Protein AF-B9TBL9-F1 (afdb_monomer)

Radius of gyration: 18.29 Å; Cα contacts (8 Å, |Δi|>4): 45; chains: 1; bounding box: 51×37×42 Å

Mean predicted aligned error: 6.08 Å

Solvent-accessible surface area (backbone atoms only — not comparable to full-atom values): 5797 Å² total; per-residue (Å²): 135,55,72,50,58,54,37,48,69,75,38,70,92,49,96,59,42,72,66,54,55,52,53,54,50,53,51,53,51,56,73,67,62,84,55,57,66,68,44,56,38,50,70,69,70,52,74,71,88,48,66,71,57,47,72,72,58,78,78,76,50,63,71,61,37,51,53,51,51,50,51,51,49,53,51,52,49,44,67,71,73,46,82,84,83,76,84,79,72,80,81,127

Foldseek 3Di:
DDPQVVCCVVPVPDNDDPVVVLVVLLVVLVVVVPADNVLSCLLVVHQDPDPVCSVPPPDSCVVSNVVSVVVVVVVVVCVVVDDDDDDPDPDD

InterPro domains:
  IPR011010 DNA breaking-rejoining enzyme, catalytic core [SSF56349] (3-67)
  IPR050808 Phage Integrase [PTHR30629] (5-81)

Organism: Ricinus communis (NCBI:txid3988)

Sequence (92 aa):
MTLTKAFKMIWREYRVVPHGCRHFFSTIANDHGQFRHDVIEAALAHKDRDAIRATYNRATYIEERHKLAQWWADELEAMRDGAKVIHIGKSA

Structure (mmCIF, N/CA/C/O backbone):
data_AF-B9TBL9-F1
#
_entry.id   AF-B9TBL9-F1
#
loop_
_atom_site.group_PDB
_atom_site.id
_atom_site.type_symbol
_atom_site.label_atom_id
_atom_site.label_alt_id
_atom_site.label_comp_id
_atom_site.label_asym_id
_atom_site.label_entity_id
_atom_site.label_seq_id
_atom_site.pdbx_PDB_ins_code
_atom_site.Cartn_x
_atom_site.Cartn_y
_atom_site.Cartn_z
_atom_site.occupancy
_atom_site.B_iso_or_equiv
_atom_site.auth_seq_id
_atom_site.auth_comp_id
_atom_site.auth_asym_id
_atom_site.auth_atom_id
_atom_site.pdbx_PDB_model_num
ATOM 1 N N . MET A 1 1 ? 15.614 -12.827 15.488 1.00 63.16 1 MET A N 1
ATOM 2 C CA . MET A 1 1 ? 14.156 -13.102 15.523 1.00 63.16 1 MET A CA 1
ATOM 3 C C . MET A 1 1 ? 13.563 -12.654 14.194 1.00 63.16 1 MET A C 1
ATOM 5 O O . MET A 1 1 ? 13.843 -11.536 13.799 1.00 63.16 1 MET A O 1
ATOM 9 N N . THR A 1 2 ? 12.840 -13.508 13.462 1.00 90.50 2 THR A N 1
ATOM 10 C CA . THR A 1 2 ? 12.220 -13.119 12.176 1.00 90.50 2 THR A CA 1
ATOM 11 C C . THR A 1 2 ? 10.876 -12.422 12.412 1.00 90.50 2 THR A C 1
ATOM 13 O O . THR A 1 2 ? 10.215 -12.705 13.412 1.00 90.50 2 THR A O 1
ATOM 16 N N . LEU A 1 3 ? 10.435 -11.557 11.489 1.00 87.00 3 LEU A N 1
ATOM 17 C CA . LEU A 1 3 ? 9.120 -10.891 11.562 1.00 87.00 3 LEU A CA 1
ATOM 18 C C . LEU A 1 3 ? 7.967 -11.893 11.728 1.00 87.00 3 LEU A C 1
ATOM 20 O O . LEU A 1 3 ? 7.082 -11.699 12.552 1.00 87.00 3 LEU A O 1
ATOM 24 N N . THR A 1 4 ? 8.025 -13.026 11.025 1.00 90.19 4 THR A N 1
ATOM 25 C CA . THR A 1 4 ? 7.045 -14.113 11.169 1.00 90.19 4 THR A CA 1
ATOM 26 C C . THR A 1 4 ? 6.981 -14.663 12.596 1.00 90.19 4 THR A C 1
ATOM 28 O O . THR A 1 4 ? 5.902 -14.996 13.077 1.00 90.19 4 THR A O 1
ATOM 31 N N . LYS A 1 5 ? 8.123 -14.772 13.293 1.00 91.69 5 LYS A N 1
ATOM 32 C CA . LYS A 1 5 ? 8.148 -15.221 14.692 1.00 91.69 5 LYS A CA 1
ATOM 33 C C . LYS A 1 5 ? 7.537 -14.165 15.618 1.00 91.69 5 LYS A C 1
ATOM 35 O O . LYS A 1 5 ? 6.774 -14.538 16.499 1.00 91.69 5 LYS A O 1
ATOM 40 N N . ALA A 1 6 ? 7.818 -12.882 15.383 1.00 92.94 6 ALA A N 1
ATOM 41 C CA . ALA A 1 6 ? 7.222 -11.786 16.148 1.00 92.94 6 ALA A CA 1
ATOM 42 C C . ALA A 1 6 ? 5.688 -11.752 16.001 1.00 92.94 6 ALA A C 1
ATOM 44 O O . ALA A 1 6 ? 4.977 -11.725 17.001 1.00 92.94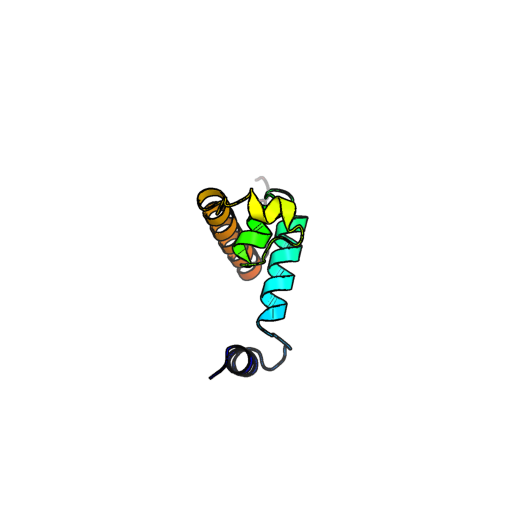 6 ALA A O 1
ATOM 45 N N . PHE A 1 7 ? 5.164 -11.867 14.777 1.00 93.12 7 PHE A N 1
ATOM 46 C CA . PHE A 1 7 ? 3.716 -11.899 14.540 1.00 93.12 7 PHE A CA 1
ATOM 47 C C . PHE A 1 7 ? 3.022 -13.079 15.216 1.00 93.12 7 PHE A C 1
ATOM 49 O O . PHE A 1 7 ? 1.975 -12.890 15.823 1.00 93.12 7 PHE A O 1
ATOM 56 N N . LYS A 1 8 ? 3.635 -14.269 15.205 1.00 91.50 8 LYS A N 1
ATOM 57 C CA . LYS A 1 8 ? 3.107 -15.434 15.935 1.00 91.50 8 LYS A CA 1
ATOM 58 C C . LYS A 1 8 ? 3.029 -15.224 17.449 1.00 91.50 8 LYS A C 1
ATOM 60 O O . LYS A 1 8 ? 2.232 -15.889 18.098 1.00 91.50 8 LYS A O 1
ATOM 65 N N . MET A 1 9 ? 3.875 -14.364 18.018 1.00 93.06 9 MET A N 1
ATOM 66 C CA . MET A 1 9 ? 3.857 -14.067 19.453 1.00 93.06 9 MET A CA 1
ATOM 67 C C . MET A 1 9 ? 2.772 -13.047 19.811 1.00 93.06 9 MET A C 1
ATOM 69 O O . MET A 1 9 ? 2.134 -13.203 20.846 1.00 93.06 9 MET A O 1
ATOM 73 N N . ILE A 1 10 ? 2.559 -12.039 18.959 1.00 93.81 10 ILE A N 1
ATOM 74 C CA . ILE A 1 10 ? 1.581 -10.963 19.187 1.00 93.81 10 ILE A CA 1
ATOM 75 C C . ILE A 1 10 ? 0.159 -11.433 18.844 1.00 93.81 10 ILE A C 1
ATOM 77 O O . ILE A 1 10 ? -0.752 -11.290 19.652 1.00 93.81 10 ILE A O 1
ATOM 81 N N . TRP A 1 11 ? -0.030 -12.049 17.676 1.00 91.94 11 TRP A N 1
ATOM 82 C CA . TRP A 1 11 ? -1.330 -12.497 17.173 1.00 91.94 11 TRP A CA 1
ATOM 83 C C . TRP A 1 11 ? -1.393 -14.020 17.110 1.00 91.94 11 TRP A C 1
ATOM 85 O O . TRP A 1 11 ? -1.314 -14.622 16.045 1.00 91.94 11 TRP A O 1
ATOM 95 N N . ARG A 1 12 ? -1.518 -14.663 18.273 1.00 90.56 12 ARG A N 1
ATOM 96 C CA . ARG A 1 12 ? -1.490 -16.134 18.383 1.00 90.56 12 ARG A CA 1
ATOM 97 C C . ARG A 1 12 ? -2.685 -16.820 17.720 1.00 90.56 12 ARG A C 1
ATOM 99 O O . ARG A 1 12 ? -2.544 -17.938 17.234 1.00 90.56 12 ARG A O 1
ATOM 106 N N . GLU A 1 13 ? -3.833 -16.152 17.709 1.00 94.19 13 GLU A N 1
ATOM 107 C CA . GLU A 1 13 ? -5.092 -16.667 17.154 1.00 94.19 13 GLU A CA 1
ATOM 108 C C . GLU A 1 13 ? -5.190 -16.489 15.633 1.00 94.19 13 GLU A C 1
ATOM 110 O O . GLU A 1 13 ? -5.974 -17.168 14.976 1.00 94.19 13 GLU A O 1
ATOM 115 N N . TYR A 1 14 ? -4.357 -15.620 15.051 1.00 88.25 14 TYR A N 1
ATOM 116 C CA . TYR A 1 14 ? -4.408 -15.273 13.634 1.00 88.25 14 TYR A CA 1
ATOM 117 C C . TYR A 1 14 ? -3.148 -15.732 12.901 1.00 88.25 14 TYR A C 1
ATOM 119 O O . TYR A 1 14 ? -2.021 -15.602 13.378 1.00 88.25 14 TYR A O 1
ATOM 127 N N . ARG A 1 15 ? -3.307 -16.217 11.666 1.00 89.50 15 ARG A N 1
ATOM 128 C CA . ARG A 1 15 ? -2.167 -16.558 10.804 1.00 89.50 15 ARG A CA 1
ATOM 129 C C . ARG A 1 15 ? -1.673 -15.326 10.042 1.00 89.50 15 ARG A C 1
ATOM 131 O O . ARG A 1 15 ? -1.888 -15.206 8.840 1.00 89.50 15 ARG A O 1
ATOM 138 N N . VAL A 1 16 ? -0.969 -14.431 10.732 1.00 91.62 16 VAL A N 1
ATOM 139 C CA . VAL A 1 16 ? -0.363 -13.238 10.115 1.00 91.62 16 VAL A CA 1
ATOM 140 C C . VAL A 1 16 ? 1.069 -13.536 9.662 1.00 91.62 16 VAL A C 1
ATOM 142 O O . VAL A 1 16 ? 1.897 -14.027 10.431 1.00 91.62 16 VAL A O 1
ATOM 145 N N . VAL A 1 17 ? 1.383 -13.234 8.399 1.00 93.12 17 VAL A N 1
ATOM 146 C CA . VAL A 1 17 ? 2.742 -13.338 7.840 1.00 93.12 17 VAL A CA 1
ATOM 147 C C . VAL A 1 17 ? 3.114 -12.059 7.085 1.00 93.12 17 VAL A C 1
ATOM 149 O O . VAL A 1 17 ? 2.231 -11.440 6.495 1.00 93.12 17 VAL A O 1
ATOM 152 N N . PRO A 1 18 ? 4.407 -11.681 7.013 1.00 90.56 18 PRO A N 1
ATOM 153 C CA . PRO A 1 18 ? 4.829 -10.433 6.362 1.00 90.56 18 PRO A CA 1
ATOM 154 C C . PRO A 1 18 ? 4.371 -10.289 4.906 1.00 90.56 18 PRO A C 1
ATOM 156 O O . PRO A 1 18 ? 4.071 -9.195 4.442 1.00 90.56 18 PRO A O 1
ATOM 159 N N . HIS A 1 19 ? 4.303 -11.402 4.174 1.00 92.06 19 HIS A N 1
ATOM 160 C CA . HIS A 1 19 ? 3.808 -11.409 2.801 1.00 92.06 19 HIS A CA 1
ATOM 161 C C . HIS A 1 19 ? 2.309 -11.085 2.713 1.00 92.06 19 HIS A C 1
ATOM 163 O O . HIS A 1 19 ? 1.900 -10.353 1.818 1.00 92.06 19 HIS A O 1
ATOM 169 N N . GLY A 1 20 ? 1.515 -11.555 3.680 1.00 92.50 20 GLY A N 1
ATOM 170 C CA . GLY A 1 20 ? 0.085 -11.260 3.762 1.00 92.50 20 GLY A CA 1
ATOM 171 C C . GLY A 1 20 ? -0.179 -9.768 3.949 1.00 92.50 20 GLY A C 1
ATOM 172 O O . GLY A 1 20 ? -1.078 -9.232 3.315 1.00 92.50 20 GLY A O 1
ATOM 173 N N . CYS A 1 21 ? 0.668 -9.072 4.715 1.00 92.94 21 CYS A N 1
ATOM 174 C CA . CYS A 1 21 ? 0.577 -7.618 4.867 1.00 92.94 21 CYS A CA 1
ATOM 175 C C . CYS A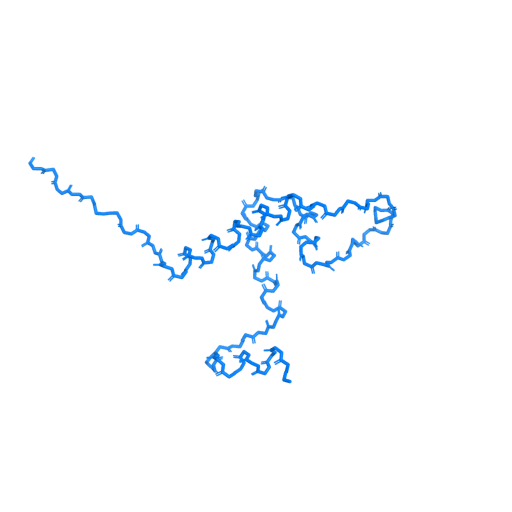 1 21 ? 0.752 -6.882 3.527 1.00 92.94 21 CYS A C 1
ATOM 177 O O . CYS A 1 21 ? 0.010 -5.948 3.244 1.00 92.94 21 CYS A O 1
ATOM 179 N N . ARG A 1 22 ? 1.691 -7.326 2.674 1.00 95.12 22 ARG A N 1
ATOM 180 C CA . ARG A 1 22 ? 1.890 -6.739 1.335 1.00 95.12 22 ARG A CA 1
ATOM 181 C C . ARG A 1 22 ? 0.695 -6.979 0.418 1.00 95.12 22 ARG A C 1
ATOM 183 O O . ARG A 1 22 ? 0.284 -6.062 -0.280 1.00 95.12 22 ARG A O 1
ATOM 190 N N . HIS A 1 23 ? 0.138 -8.189 0.436 1.00 95.12 23 HIS A N 1
ATOM 191 C CA . HIS A 1 23 ? -1.060 -8.510 -0.343 1.00 95.12 23 HIS A CA 1
ATOM 192 C C . HIS A 1 23 ? -2.265 -7.677 0.079 1.00 95.12 23 HIS A C 1
ATOM 194 O O . HIS A 1 23 ? -2.967 -7.145 -0.778 1.00 95.12 23 HIS A O 1
ATOM 200 N N . PHE A 1 24 ? -2.476 -7.545 1.386 1.00 95.50 24 PHE A N 1
ATOM 201 C CA . PHE A 1 24 ? -3.559 -6.747 1.945 1.00 95.50 24 PHE A CA 1
ATOM 2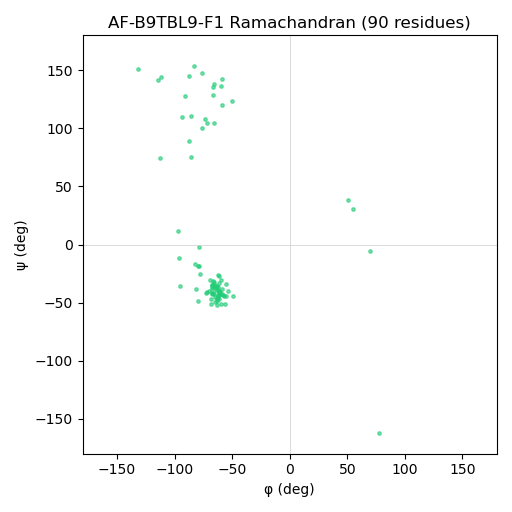02 C C . PHE A 1 24 ? -3.447 -5.279 1.518 1.00 95.50 24 PHE A C 1
ATOM 204 O O . PHE A 1 24 ? -4.380 -4.750 0.920 1.00 95.50 24 PHE A O 1
ATOM 211 N N . PHE A 1 25 ? -2.270 -4.671 1.712 1.00 97.56 25 PHE A N 1
ATOM 212 C CA . PHE A 1 25 ? -1.984 -3.312 1.248 1.00 97.56 25 PHE A CA 1
ATOM 213 C C . PHE A 1 25 ? -2.210 -3.152 -0.261 1.00 97.56 25 PHE A C 1
ATOM 215 O O . PHE A 1 25 ? -2.935 -2.257 -0.678 1.00 97.56 25 PHE A O 1
ATOM 222 N N . SER A 1 26 ? -1.622 -4.032 -1.079 1.00 97.19 26 SER A N 1
ATOM 223 C CA . SER A 1 26 ? -1.732 -3.965 -2.542 1.00 97.19 26 SER A CA 1
ATOM 224 C C . SER A 1 26 ? -3.188 -4.021 -3.000 1.00 97.19 26 SER A C 1
ATOM 226 O O . SER A 1 26 ? -3.594 -3.233 -3.849 1.00 97.19 26 SER A O 1
ATOM 228 N N . THR A 1 27 ? -3.984 -4.915 -2.408 1.00 97.50 27 THR A N 1
ATOM 229 C CA . THR A 1 27 ? -5.397 -5.085 -2.769 1.00 97.50 27 THR A CA 1
ATOM 230 C C . THR A 1 27 ? -6.185 -3.817 -2.468 1.00 97.50 27 THR A C 1
ATOM 232 O O . THR A 1 27 ? -6.822 -3.282 -3.366 1.00 97.50 27 THR A O 1
ATOM 235 N N . ILE A 1 28 ? -6.088 -3.292 -1.243 1.00 97.69 28 ILE A N 1
ATOM 236 C CA . ILE A 1 28 ? -6.855 -2.109 -0.828 1.00 97.69 28 ILE A CA 1
ATOM 237 C C . ILE A 1 28 ? -6.399 -0.857 -1.581 1.00 97.69 28 ILE A C 1
ATOM 239 O O . ILE A 1 28 ? -7.228 -0.079 -2.040 1.00 97.69 28 ILE A O 1
ATOM 243 N N . ALA A 1 29 ? -5.089 -0.674 -1.766 1.00 97.69 29 ALA A N 1
ATOM 244 C CA . ALA A 1 29 ? -4.556 0.471 -2.499 1.00 97.69 29 ALA A CA 1
ATOM 245 C C . ALA A 1 29 ? -5.005 0.491 -3.968 1.00 97.69 29 ALA A C 1
ATOM 247 O O . ALA A 1 29 ? -5.306 1.562 -4.495 1.00 97.69 29 ALA A O 1
ATOM 248 N N . ASN A 1 30 ? -5.064 -0.673 -4.625 1.00 97.62 30 ASN A N 1
ATOM 249 C CA . ASN A 1 30 ? -5.565 -0.766 -5.997 1.00 97.62 30 ASN A CA 1
ATOM 250 C C . ASN A 1 30 ? -7.089 -0.585 -6.060 1.00 97.62 30 ASN A C 1
ATOM 252 O O . ASN A 1 30 ? -7.564 0.123 -6.943 1.00 97.62 30 ASN A O 1
ATOM 256 N N . ASP A 1 31 ? -7.839 -1.174 -5.126 1.00 97.31 31 ASP A N 1
ATOM 257 C CA . ASP A 1 31 ? -9.306 -1.070 -5.075 1.00 97.31 31 ASP A CA 1
ATOM 258 C C . ASP A 1 31 ? -9.777 0.371 -4.820 1.00 97.31 31 ASP A C 1
ATOM 260 O O . ASP A 1 31 ? -10.739 0.842 -5.421 1.00 97.31 31 ASP A O 1
ATOM 264 N N . HIS A 1 32 ? -9.029 1.126 -4.010 1.00 95.56 32 HIS A N 1
ATOM 265 C CA . HIS A 1 32 ? -9.287 2.544 -3.769 1.00 95.56 32 HIS A CA 1
ATOM 266 C C . HIS A 1 32 ? -9.176 3.412 -5.038 1.00 95.56 32 HIS A C 1
ATOM 268 O O . HIS A 1 32 ? -9.773 4.485 -5.114 1.00 95.56 32 HIS A O 1
ATOM 274 N N . GLY A 1 33 ? -8.395 2.984 -6.037 1.00 94.31 33 GLY A N 1
ATOM 275 C CA . GLY A 1 33 ? -8.342 3.597 -7.370 1.00 94.31 33 GLY A CA 1
ATOM 276 C C . GLY A 1 33 ? -7.704 4.992 -7.467 1.00 94.31 33 GLY A C 1
ATOM 277 O O . GLY A 1 33 ? -7.521 5.497 -8.573 1.00 94.31 33 GLY A O 1
ATOM 278 N N . GLN A 1 34 ? -7.331 5.628 -6.350 1.00 95.06 34 GLN A N 1
ATOM 279 C CA . GLN A 1 34 ? -6.747 6.980 -6.351 1.00 95.06 34 GLN A CA 1
ATOM 280 C C . GLN A 1 34 ? -5.257 7.017 -6.718 1.00 95.06 34 GLN A C 1
ATOM 282 O O . GLN A 1 34 ? -4.727 8.071 -7.074 1.00 95.06 34 GLN A O 1
ATOM 287 N N . PHE A 1 35 ? -4.566 5.880 -6.631 1.00 96.81 35 PHE A N 1
ATOM 288 C CA . PHE A 1 35 ? -3.130 5.790 -6.870 1.00 96.81 35 PHE A CA 1
ATOM 289 C C . PHE A 1 35 ? -2.836 5.001 -8.136 1.00 96.81 35 PHE A C 1
ATOM 291 O O . PHE A 1 35 ? -3.489 4.013 -8.463 1.00 96.81 35 PHE A O 1
ATOM 298 N N . ARG A 1 36 ? -1.791 5.419 -8.849 1.00 95.38 36 ARG A N 1
ATOM 299 C CA . ARG A 1 36 ? -1.297 4.672 -10.003 1.00 95.38 36 ARG A CA 1
ATOM 300 C C . ARG A 1 36 ? -0.728 3.329 -9.553 1.00 95.38 36 ARG A C 1
ATOM 302 O O . ARG A 1 36 ? 0.071 3.284 -8.619 1.00 95.38 36 ARG A O 1
ATOM 309 N N . HIS A 1 37 ? -1.022 2.281 -10.315 1.00 94.69 37 HIS A N 1
ATOM 310 C CA . HIS A 1 37 ? -0.470 0.940 -10.109 1.00 94.69 37 HIS A CA 1
ATOM 311 C C . HIS A 1 37 ? 1.063 0.947 -9.938 1.00 94.69 37 HIS A C 1
ATOM 313 O O . HIS A 1 37 ? 1.586 0.354 -9.002 1.00 94.69 37 HIS A O 1
ATOM 319 N N . ASP A 1 38 ? 1.794 1.697 -10.771 1.00 94.25 38 ASP A N 1
ATOM 320 C CA . ASP A 1 38 ? 3.264 1.768 -10.683 1.00 94.25 38 ASP A CA 1
ATOM 321 C C . ASP A 1 38 ? 3.773 2.320 -9.345 1.00 94.25 38 ASP A C 1
ATOM 323 O O . ASP A 1 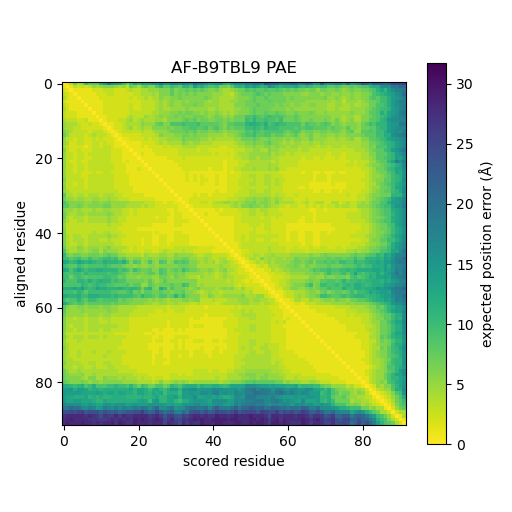38 ? 4.832 1.915 -8.871 1.00 94.25 38 ASP A O 1
ATOM 327 N N . VAL A 1 39 ? 3.030 3.246 -8.731 1.00 96.12 39 VAL A N 1
ATOM 328 C CA . VAL A 1 39 ? 3.396 3.849 -7.441 1.00 96.12 39 VAL A CA 1
ATOM 329 C C . VAL A 1 39 ? 3.218 2.821 -6.324 1.00 96.12 39 VAL A C 1
ATOM 331 O O . VAL A 1 39 ? 4.079 2.714 -5.450 1.00 96.12 39 VAL A O 1
ATOM 334 N N . ILE A 1 40 ? 2.140 2.032 -6.385 1.00 97.06 40 ILE A N 1
ATOM 335 C CA . ILE A 1 40 ? 1.858 0.943 -5.440 1.00 97.06 40 ILE A CA 1
ATOM 336 C C . ILE A 1 40 ? 2.947 -0.134 -5.540 1.00 97.06 40 ILE A C 1
ATOM 338 O O . ILE A 1 40 ? 3.542 -0.512 -4.529 1.00 97.06 40 ILE A O 1
ATOM 342 N N . GLU A 1 41 ? 3.284 -0.570 -6.755 1.00 95.44 41 GLU A N 1
ATOM 343 C CA . GLU A 1 41 ? 4.335 -1.568 -6.979 1.00 95.44 41 GLU A CA 1
ATOM 344 C C . GLU A 1 41 ? 5.721 -1.053 -6.555 1.00 95.44 41 GLU A C 1
ATOM 346 O O . GLU A 1 41 ? 6.496 -1.779 -5.922 1.00 95.44 41 GLU A O 1
ATOM 351 N N . ALA A 1 42 ? 6.020 0.224 -6.813 1.00 93.81 42 ALA A N 1
ATOM 352 C CA . ALA A 1 42 ? 7.254 0.859 -6.359 1.00 93.81 42 ALA A CA 1
ATOM 353 C C . ALA A 1 42 ? 7.333 0.975 -4.824 1.00 93.81 42 ALA A C 1
ATOM 355 O O . ALA A 1 42 ? 8.426 0.865 -4.262 1.00 93.81 42 ALA A O 1
ATOM 356 N N . ALA A 1 43 ? 6.209 1.181 -4.128 1.00 95.50 43 ALA A N 1
ATOM 357 C CA . ALA A 1 43 ? 6.144 1.162 -2.662 1.00 95.50 43 ALA A CA 1
ATOM 358 C C . ALA A 1 43 ? 6.356 -0.251 -2.087 1.00 95.50 43 ALA A C 1
ATOM 360 O O . ALA A 1 43 ? 6.951 -0.409 -1.021 1.00 95.50 43 ALA A O 1
ATOM 361 N N . LEU A 1 44 ? 5.950 -1.286 -2.825 1.00 95.06 44 LEU A N 1
ATOM 362 C CA . LEU A 1 44 ? 6.192 -2.693 -2.492 1.00 95.06 44 LEU A CA 1
ATOM 363 C C . LEU A 1 44 ? 7.615 -3.173 -2.823 1.00 95.06 44 LEU A C 1
ATOM 365 O O . LEU A 1 44 ? 7.954 -4.323 -2.529 1.00 95.06 44 LEU A O 1
ATOM 369 N N . ALA A 1 45 ? 8.452 -2.299 -3.397 1.00 92.25 45 ALA A N 1
ATOM 370 C CA . ALA A 1 45 ? 9.775 -2.621 -3.929 1.00 92.25 45 ALA A CA 1
ATOM 371 C C . ALA A 1 45 ? 9.742 -3.760 -4.966 1.00 92.25 45 ALA A C 1
ATOM 373 O O . ALA A 1 45 ? 10.697 -4.533 -5.099 1.00 92.25 45 ALA A O 1
ATOM 374 N N . HIS A 1 46 ? 8.634 -3.878 -5.697 1.00 92.12 46 HIS A N 1
ATOM 375 C CA . HIS A 1 46 ? 8.532 -4.795 -6.817 1.00 92.12 46 HIS A CA 1
ATOM 376 C C . HIS A 1 46 ? 9.282 -4.237 -8.027 1.00 92.12 46 HIS A C 1
ATOM 378 O O . HIS A 1 46 ? 9.378 -3.028 -8.237 1.00 92.12 46 HIS A O 1
ATOM 384 N N . LYS A 1 47 ? 9.844 -5.145 -8.824 1.00 86.44 47 LYS A N 1
ATOM 385 C CA . LYS A 1 47 ? 10.429 -4.805 -10.121 1.00 86.44 47 LYS A CA 1
ATOM 386 C C . LYS A 1 47 ? 9.342 -4.870 -11.185 1.00 86.44 47 LYS A C 1
ATOM 388 O O . LYS A 1 47 ? 8.473 -5.740 -11.110 1.00 86.44 47 LYS A O 1
ATOM 393 N N . ASP A 1 48 ? 9.430 -3.987 -12.175 1.00 84.75 48 ASP A N 1
ATOM 394 C CA . ASP A 1 48 ? 8.553 -4.062 -13.340 1.00 84.75 48 ASP A CA 1
ATOM 395 C C . ASP A 1 48 ? 8.759 -5.413 -14.047 1.00 84.75 48 ASP A C 1
ATOM 397 O O . ASP A 1 48 ? 9.885 -5.907 -14.169 1.00 84.75 48 ASP A O 1
ATOM 401 N N . ARG A 1 49 ? 7.652 -6.040 -14.446 1.00 84.81 49 ARG A N 1
ATOM 402 C CA . ARG A 1 49 ? 7.662 -7.340 -15.128 1.00 84.81 49 ARG A CA 1
ATOM 403 C C . ARG A 1 49 ? 8.033 -7.187 -16.600 1.00 84.81 49 ARG A C 1
ATOM 405 O O . ARG A 1 49 ? 8.540 -8.136 -17.192 1.00 84.81 49 ARG A O 1
ATOM 412 N N . ASP A 1 50 ? 7.794 -6.010 -17.176 1.00 87.56 50 ASP A N 1
ATOM 413 C CA . ASP A 1 50 ? 8.196 -5.677 -18.536 1.00 87.56 50 ASP A CA 1
ATOM 414 C C . ASP A 1 50 ? 9.640 -5.148 -18.544 1.00 87.56 50 ASP A C 1
ATOM 416 O O . ASP A 1 50 ? 9.934 -4.048 -18.072 1.00 87.56 50 ASP A O 1
ATOM 420 N N . ALA A 1 51 ? 10.559 -5.942 -19.100 1.00 84.56 51 ALA A N 1
ATOM 421 C CA . ALA A 1 51 ? 11.981 -5.609 -19.165 1.00 84.56 51 ALA A CA 1
ATOM 422 C C . ALA A 1 51 ? 12.283 -4.385 -20.049 1.00 84.56 51 ALA A C 1
ATOM 424 O O . ALA A 1 51 ? 13.219 -3.631 -19.760 1.00 84.56 51 ALA A O 1
ATOM 425 N N . ILE A 1 52 ? 11.500 -4.163 -21.109 1.00 87.31 52 ILE A N 1
ATOM 426 C CA . ILE A 1 52 ? 11.660 -2.995 -21.980 1.00 87.31 52 ILE A CA 1
ATOM 427 C C . ILE A 1 52 ? 11.263 -1.758 -21.185 1.00 87.31 52 ILE A C 1
ATOM 429 O O . ILE A 1 52 ? 12.050 -0.819 -21.056 1.00 87.31 52 ILE A O 1
ATOM 433 N N . ARG A 1 53 ? 10.080 -1.785 -20.567 1.00 86.75 53 ARG A N 1
ATOM 434 C CA . ARG A 1 53 ? 9.594 -0.682 -19.735 1.00 86.75 53 ARG A CA 1
ATOM 435 C C . ARG A 1 53 ? 10.538 -0.382 -18.570 1.00 86.75 53 ARG A C 1
ATOM 437 O O . ARG A 1 53 ? 10.856 0.785 -18.347 1.00 86.75 53 ARG A O 1
ATOM 444 N N . ALA A 1 54 ? 11.055 -1.411 -17.898 1.00 84.00 54 ALA A N 1
ATOM 445 C CA . ALA A 1 54 ? 12.023 -1.283 -16.808 1.00 84.00 54 ALA A CA 1
ATOM 446 C C . ALA A 1 54 ? 13.327 -0.585 -17.230 1.00 84.00 54 ALA A C 1
ATOM 448 O O . ALA A 1 54 ? 13.965 0.090 -16.422 1.00 84.00 54 ALA A O 1
ATOM 449 N N . THR A 1 55 ? 13.735 -0.738 -18.494 1.00 84.12 55 THR A N 1
ATOM 450 C CA . THR A 1 55 ? 14.967 -0.127 -19.013 1.00 84.12 55 THR A CA 1
ATOM 451 C C . THR A 1 55 ? 14.851 1.398 -19.076 1.00 84.12 55 THR A C 1
ATOM 453 O O . THR A 1 55 ? 15.810 2.107 -18.750 1.00 84.12 55 THR A O 1
ATOM 456 N N . TYR A 1 56 ? 13.673 1.907 -19.448 1.00 83.69 56 TYR A N 1
ATOM 457 C CA . TYR A 1 56 ? 13.428 3.341 -19.628 1.00 83.69 5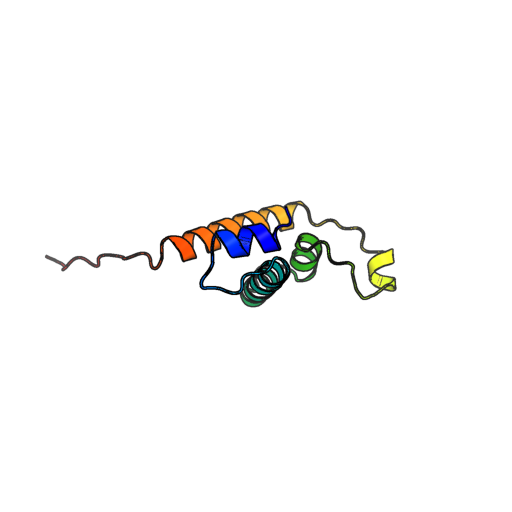6 TYR A CA 1
ATOM 458 C C . TYR A 1 56 ? 12.818 4.011 -18.395 1.00 83.69 56 TYR A C 1
ATOM 460 O O . TYR A 1 56 ? 13.141 5.158 -18.087 1.00 83.69 56 TYR A O 1
ATOM 468 N N . ASN A 1 57 ? 11.953 3.310 -17.666 1.00 83.00 57 ASN A N 1
ATOM 469 C CA . ASN A 1 57 ? 11.247 3.869 -16.525 1.00 83.00 57 ASN A CA 1
ATOM 470 C C . ASN A 1 57 ? 12.064 3.717 -15.236 1.00 83.00 57 ASN A C 1
ATOM 472 O O . ASN A 1 57 ? 11.933 2.742 -14.501 1.00 83.00 57 ASN A O 1
ATOM 476 N N . ARG A 1 58 ? 12.901 4.719 -14.956 1.00 81.88 58 ARG A N 1
ATOM 477 C CA . ARG A 1 58 ? 13.684 4.818 -13.710 1.00 81.88 58 ARG A CA 1
ATOM 478 C C . ARG A 1 58 ? 13.030 5.705 -12.647 1.00 81.88 58 ARG A C 1
ATOM 480 O O . ARG A 1 58 ? 13.691 6.091 -11.684 1.00 81.88 58 ARG A O 1
ATOM 487 N N . ALA A 1 59 ? 11.765 6.080 -12.835 1.00 86.81 59 ALA A N 1
ATOM 488 C CA . ALA A 1 59 ? 11.069 6.942 -11.892 1.00 86.81 59 ALA A CA 1
ATOM 489 C C . ALA A 1 59 ? 10.862 6.220 -10.552 1.00 86.81 59 ALA A C 1
ATOM 491 O O . ALA A 1 59 ? 10.469 5.058 -10.502 1.00 86.81 59 ALA A O 1
ATOM 492 N N . THR A 1 60 ? 11.127 6.924 -9.452 1.00 87.06 60 THR A N 1
ATOM 493 C CA . THR A 1 60 ? 10.958 6.399 -8.086 1.00 87.06 60 THR A CA 1
ATOM 494 C C . THR A 1 60 ? 9.626 6.796 -7.456 1.00 87.06 60 THR A C 1
ATOM 496 O O . THR A 1 60 ? 9.278 6.264 -6.403 1.00 87.06 60 THR A O 1
ATOM 499 N N . TYR A 1 61 ? 8.903 7.731 -8.087 1.00 93.69 61 TYR A N 1
ATOM 500 C CA . TYR A 1 61 ? 7.600 8.249 -7.656 1.00 93.69 61 TYR A CA 1
ATOM 501 C C . TYR A 1 61 ? 7.575 8.695 -6.188 1.00 93.69 61 TYR A C 1
ATOM 503 O O . TYR A 1 61 ? 6.626 8.416 -5.461 1.00 93.69 61 TYR A O 1
ATOM 511 N N . ILE A 1 62 ? 8.659 9.315 -5.707 1.00 95.12 62 ILE A N 1
ATOM 512 C CA . ILE A 1 62 ? 8.846 9.578 -4.272 1.00 95.12 62 ILE A CA 1
ATOM 513 C C . ILE A 1 62 ? 7.696 10.395 -3.665 1.00 95.12 62 ILE A C 1
ATOM 515 O O . ILE A 1 62 ? 7.167 10.002 -2.629 1.00 95.12 62 ILE A O 1
ATOM 519 N N . GLU A 1 63 ? 7.248 11.446 -4.350 1.00 96.88 63 GLU A N 1
ATOM 520 C CA . GLU A 1 63 ? 6.158 12.305 -3.880 1.00 96.88 63 GLU A CA 1
ATOM 521 C C . GLU A 1 63 ? 4.814 11.570 -3.855 1.00 96.88 63 GLU A C 1
ATOM 523 O O . GLU A 1 63 ? 4.063 11.666 -2.884 1.00 96.88 63 GLU A O 1
ATOM 528 N N . GLU A 1 64 ? 4.504 10.781 -4.887 1.00 97.06 64 GLU A N 1
ATOM 529 C CA . GLU A 1 64 ? 3.279 9.979 -4.890 1.00 97.06 64 GLU A CA 1
ATOM 530 C C . GLU A 1 64 ? 3.327 8.861 -3.842 1.00 97.06 64 GLU A C 1
ATOM 532 O O . GLU A 1 64 ? 2.309 8.572 -3.216 1.00 97.06 64 GLU A O 1
ATOM 537 N N . ARG A 1 65 ? 4.503 8.272 -3.584 1.00 97.00 65 ARG A N 1
ATOM 538 C CA . ARG A 1 65 ? 4.677 7.277 -2.517 1.00 97.00 65 ARG A CA 1
ATOM 539 C C . ARG A 1 65 ? 4.519 7.883 -1.127 1.00 97.00 65 ARG A C 1
ATOM 541 O O . ARG A 1 65 ? 3.989 7.202 -0.259 1.00 97.00 65 ARG A O 1
ATOM 548 N N . HIS A 1 66 ? 4.931 9.132 -0.905 1.00 97.81 66 HIS A N 1
ATOM 549 C CA . HIS A 1 66 ? 4.655 9.825 0.357 1.00 97.81 66 HIS A CA 1
ATOM 550 C C . HIS A 1 66 ? 3.152 10.002 0.572 1.00 97.81 66 HIS A C 1
ATOM 552 O O . HIS A 1 66 ? 2.645 9.674 1.642 1.00 97.81 66 HIS A O 1
ATOM 558 N N . LYS A 1 67 ? 2.422 10.436 -0.461 1.00 98.12 67 LYS A N 1
ATOM 559 C CA . LYS A 1 67 ? 0.957 10.560 -0.399 1.00 98.12 67 LYS A CA 1
ATOM 560 C C . LYS A 1 67 ? 0.280 9.211 -0.152 1.00 98.12 67 LYS A C 1
ATOM 562 O O . LYS A 1 67 ? -0.604 9.126 0.690 1.00 98.12 67 LYS A O 1
ATOM 567 N N . LEU A 1 68 ? 0.730 8.161 -0.841 1.00 98.31 68 LEU A N 1
ATOM 568 C CA . LEU A 1 68 ? 0.241 6.793 -0.654 1.00 98.31 68 LEU A CA 1
ATOM 569 C C . LEU A 1 68 ? 0.505 6.282 0.768 1.00 98.31 68 LEU A C 1
ATOM 571 O O . LEU A 1 68 ? -0.367 5.659 1.363 1.00 98.31 68 LEU A O 1
ATOM 575 N N . ALA A 1 69 ? 1.690 6.549 1.319 1.00 97.56 69 ALA A N 1
ATOM 576 C CA . ALA A 1 69 ? 2.043 6.141 2.673 1.00 97.56 69 ALA A CA 1
ATOM 577 C C . ALA A 1 69 ? 1.215 6.877 3.734 1.00 97.56 69 ALA A C 1
ATOM 579 O O . ALA A 1 69 ? 0.769 6.239 4.684 1.00 97.56 69 ALA A O 1
ATOM 580 N N . GLN A 1 70 ? 0.986 8.183 3.561 1.00 98.25 70 GLN A N 1
ATOM 581 C CA . GLN A 1 70 ? 0.146 8.951 4.477 1.00 98.25 70 GLN A CA 1
ATOM 582 C C 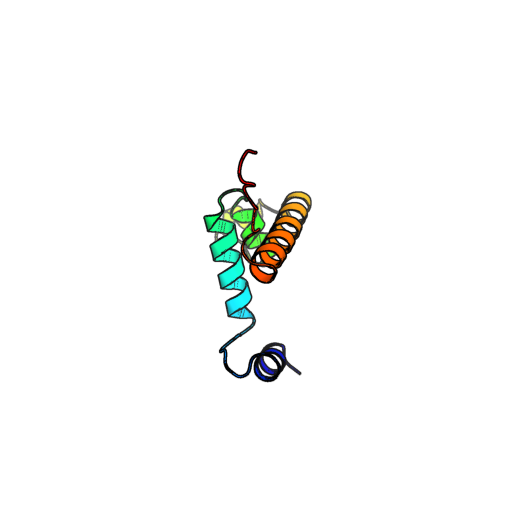. GLN A 1 70 ? -1.300 8.463 4.430 1.00 98.25 70 GLN A C 1
ATOM 584 O O . GLN A 1 70 ? -1.855 8.126 5.467 1.00 98.25 70 GLN A O 1
ATOM 589 N N . TRP A 1 71 ? -1.870 8.329 3.231 1.00 98.06 71 TRP A N 1
ATOM 590 C CA . TRP A 1 71 ? -3.216 7.784 3.074 1.00 98.06 71 TRP A CA 1
ATOM 591 C C . TRP A 1 71 ? -3.342 6.399 3.716 1.00 98.06 71 TRP A C 1
ATOM 593 O O . TRP A 1 71 ? -4.291 6.138 4.443 1.00 98.06 71 TRP A O 1
ATOM 603 N N . TRP A 1 72 ? -2.358 5.519 3.514 1.00 97.75 72 TRP A N 1
ATOM 604 C CA . TRP A 1 72 ? -2.385 4.196 4.128 1.00 97.75 72 TRP A CA 1
ATOM 605 C C . TRP A 1 72 ? -2.339 4.249 5.660 1.00 97.75 72 TRP A C 1
ATOM 607 O O . TRP A 1 72 ? -2.982 3.432 6.316 1.00 97.75 72 TRP A O 1
ATOM 617 N N . ALA A 1 73 ? -1.598 5.197 6.241 1.00 97.44 73 ALA A N 1
ATOM 618 C CA . ALA A 1 73 ? -1.613 5.418 7.684 1.00 97.44 73 ALA A CA 1
ATOM 619 C C . ALA A 1 73 ? -3.006 5.858 8.163 1.00 97.44 73 ALA A C 1
ATOM 621 O O . ALA A 1 73 ? -3.526 5.265 9.107 1.00 97.44 73 ALA A O 1
ATOM 622 N N . ASP A 1 74 ? -3.627 6.813 7.469 1.00 96.19 74 ASP A N 1
ATOM 623 C CA . ASP A 1 74 ? -4.961 7.326 7.798 1.00 96.19 74 ASP A CA 1
ATOM 624 C C . ASP A 1 74 ? -6.033 6.216 7.706 1.00 96.19 74 ASP A C 1
ATOM 626 O O . ASP A 1 74 ? -6.883 6.090 8.588 1.00 96.19 74 ASP A O 1
ATOM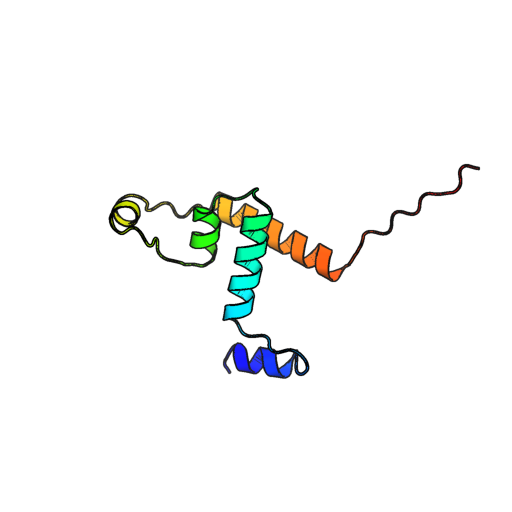 630 N N . GLU A 1 75 ? -5.962 5.348 6.690 1.00 95.31 75 GLU A N 1
ATOM 631 C CA . GLU A 1 75 ? -6.848 4.180 6.552 1.00 95.31 75 GLU A CA 1
ATOM 632 C C . GLU A 1 75 ? -6.684 3.188 7.710 1.00 95.31 75 GLU A C 1
ATOM 634 O O . GLU A 1 75 ? -7.668 2.689 8.257 1.00 95.31 75 GLU A O 1
ATOM 639 N N . LEU A 1 76 ? -5.444 2.903 8.121 1.00 94.94 76 LEU A N 1
ATOM 640 C CA . LEU A 1 76 ? -5.181 2.022 9.261 1.00 94.94 76 LEU A CA 1
ATOM 641 C C . LEU A 1 76 ? -5.717 2.612 10.572 1.00 94.94 76 LEU A C 1
ATOM 643 O O . LEU A 1 76 ? -6.229 1.865 11.408 1.00 94.94 76 LEU A O 1
ATOM 647 N N . GLU A 1 77 ? -5.617 3.930 10.758 1.00 95.31 77 GLU A N 1
ATOM 648 C CA . GLU A 1 77 ? -6.205 4.623 11.907 1.00 95.31 77 GLU A CA 1
ATOM 649 C C . GLU A 1 77 ? -7.732 4.543 11.885 1.00 95.31 77 GLU A C 1
ATOM 651 O O . GLU A 1 77 ? -8.332 4.171 12.894 1.00 95.31 77 GLU A O 1
ATOM 656 N N . ALA A 1 78 ? -8.359 4.775 10.731 1.00 92.62 78 ALA A N 1
ATOM 657 C CA . ALA A 1 78 ? -9.802 4.631 10.572 1.00 92.62 78 ALA A CA 1
ATOM 658 C C . ALA A 1 78 ? -10.280 3.195 10.866 1.00 92.62 78 ALA A C 1
ATOM 660 O O . ALA A 1 78 ? -11.272 3.001 11.570 1.00 92.62 78 ALA A O 1
ATOM 661 N N . MET A 1 79 ? -9.558 2.173 10.394 1.00 91.75 79 MET A N 1
ATOM 662 C CA . MET A 1 79 ? -9.873 0.767 10.686 1.00 91.75 79 MET A CA 1
ATOM 663 C C . MET A 1 79 ? -9.709 0.424 12.171 1.00 91.75 79 MET A C 1
ATOM 665 O O . MET A 1 79 ? -10.482 -0.374 12.702 1.00 91.75 79 MET A O 1
ATOM 669 N N . ARG A 1 80 ? -8.707 1.009 12.840 1.00 92.44 80 ARG A N 1
ATOM 670 C CA . ARG A 1 80 ? -8.466 0.827 14.278 1.00 92.44 80 ARG A CA 1
ATOM 671 C C . ARG A 1 80 ? -9.570 1.472 15.114 1.00 92.44 80 ARG A C 1
ATOM 673 O O . ARG A 1 80 ? -10.054 0.845 16.053 1.00 92.44 80 ARG A O 1
ATOM 680 N N . ASP A 1 81 ? -9.929 2.710 14.790 1.00 91.69 81 ASP A N 1
ATOM 681 C CA . ASP A 1 81 ? -10.879 3.513 15.567 1.00 91.69 81 ASP A CA 1
ATOM 682 C C . ASP A 1 81 ? -12.337 3.110 15.291 1.00 91.69 81 ASP A C 1
ATOM 684 O O . ASP A 1 81 ? -13.227 3.367 16.104 1.00 91.69 81 ASP A O 1
ATOM 688 N N . GLY A 1 82 ? -12.578 2.417 14.175 1.00 85.31 82 GLY A N 1
ATOM 689 C CA . GLY A 1 82 ? -13.892 1.941 13.772 1.00 85.31 82 GLY A CA 1
ATOM 690 C C . GLY A 1 82 ? -14.757 3.049 13.168 1.00 85.31 82 GLY A C 1
ATOM 691 O O . GLY A 1 82 ? -14.280 4.092 12.721 1.00 85.31 82 GLY A O 1
ATOM 692 N N . ALA A 1 83 ? -16.069 2.817 13.106 1.00 82.56 83 ALA A N 1
ATOM 693 C CA . ALA A 1 83 ? -16.985 3.774 12.495 1.00 82.56 83 ALA A CA 1
ATOM 694 C C . ALA A 1 83 ? -17.066 5.073 13.314 1.00 82.56 83 ALA A C 1
ATOM 696 O O . ALA A 1 83 ? -17.364 5.054 14.510 1.00 82.56 83 ALA A O 1
ATOM 697 N N . LYS A 1 84 ? -16.890 6.221 12.649 1.00 78.62 84 LYS A N 1
ATOM 698 C CA . LYS A 1 84 ? -17.130 7.535 13.256 1.00 78.62 84 LYS A CA 1
ATOM 699 C C . LYS A 1 84 ? -18.619 7.690 13.576 1.00 78.62 84 LYS A C 1
ATOM 701 O O . LYS A 1 84 ? -19.433 7.927 12.685 1.00 78.62 84 LYS A O 1
ATOM 706 N N . VAL A 1 85 ? -18.977 7.571 14.853 1.00 80.44 85 VAL A N 1
ATOM 707 C CA . VAL A 1 85 ? -20.361 7.734 15.318 1.00 80.44 85 VAL A CA 1
ATOM 708 C C . VAL A 1 85 ? -20.734 9.216 15.285 1.00 80.44 85 VAL A C 1
ATOM 710 O O . VAL A 1 85 ? -20.259 10.010 16.094 1.00 80.44 85 VAL A O 1
ATOM 713 N N . ILE A 1 86 ? -21.589 9.599 14.338 1.00 85.56 86 ILE A N 1
ATOM 714 C CA . ILE A 1 86 ? -22.161 10.946 14.269 1.00 85.56 86 ILE A CA 1
ATOM 715 C C . ILE A 1 86 ? -23.498 10.923 15.010 1.00 85.56 86 ILE A C 1
ATOM 717 O O . ILE A 1 86 ? -24.470 10.330 14.543 1.00 85.56 86 ILE A O 1
ATOM 721 N N . HIS A 1 87 ? -23.558 11.572 16.173 1.00 81.62 87 HIS A N 1
ATOM 722 C CA . HIS A 1 87 ? -24.817 11.764 16.886 1.00 81.62 87 HIS A CA 1
ATOM 723 C C . HIS A 1 87 ? -25.676 12.792 16.150 1.00 81.62 87 HIS A C 1
ATOM 725 O O . HIS A 1 87 ? -25.435 13.996 16.223 1.00 81.62 87 HIS A O 1
ATOM 731 N N . ILE A 1 88 ? -26.698 12.311 15.44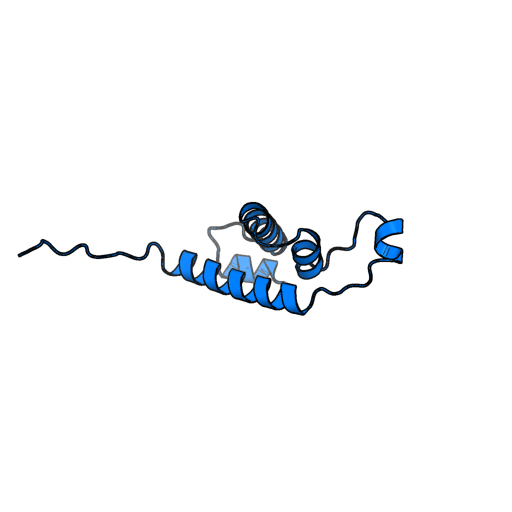8 1.00 84.00 88 ILE A N 1
ATOM 732 C CA . ILE A 1 88 ? -27.753 13.162 14.903 1.00 84.00 88 ILE A CA 1
ATOM 733 C C . ILE A 1 88 ? -28.661 13.523 16.081 1.00 84.00 88 ILE A C 1
ATOM 735 O O . ILE A 1 88 ? -29.450 12.700 16.547 1.00 84.00 88 ILE A O 1
ATOM 739 N N . GLY A 1 89 ? -28.484 14.723 16.634 1.00 78.56 89 GLY A N 1
ATOM 740 C CA . GLY A 1 89 ? -29.327 15.216 17.720 1.00 78.56 89 GLY A CA 1
ATOM 741 C C . GLY A 1 89 ? -30.797 15.263 17.296 1.00 78.56 89 GLY A C 1
ATOM 742 O O . GLY A 1 89 ? -31.104 15.612 16.156 1.00 78.56 89 GLY A O 1
ATOM 743 N N . LYS A 1 90 ? -31.713 14.932 18.217 1.00 63.91 90 LYS A N 1
ATOM 744 C CA . LYS A 1 90 ? -33.130 15.276 18.048 1.00 63.91 90 LYS A CA 1
ATOM 745 C C . LYS A 1 90 ? -33.218 16.794 17.918 1.00 63.91 90 LYS A C 1
ATOM 747 O O . LYS A 1 90 ? -32.793 17.500 18.831 1.00 63.91 90 LYS A O 1
ATOM 752 N N . SER A 1 91 ? -33.749 17.272 16.796 1.00 56.81 91 SER A N 1
ATOM 753 C CA . SER A 1 91 ? -34.245 18.640 16.694 1.00 56.81 91 SER A CA 1
ATOM 754 C C . SER A 1 91 ? -35.170 18.893 17.885 1.00 56.81 91 SER A C 1
ATOM 756 O O . SER A 1 91 ? -36.070 18.087 18.136 1.00 56.81 91 SER A O 1
ATOM 758 N N . ALA A 1 92 ? -34.839 19.930 18.657 1.00 59.16 92 ALA A N 1
ATOM 759 C CA . ALA A 1 92 ? -35.663 20.433 19.748 1.00 59.16 92 ALA A CA 1
ATOM 760 C C . ALA A 1 92 ? -37.043 20.865 19.238 1.00 59.16 92 ALA A C 1
ATOM 762 O O . ALA A 1 92 ? -37.119 21.300 18.063 1.00 59.16 92 ALA A O 1
#

Secondary structure (DSSP, 8-state):
--HHHHHHHH-TTS---HHHHHHHHHHHHHHT-SS-HHHHHHHTTPPPS-HHHHHH-----HHHHHHHHHHHHHHHHHHHH-S-----P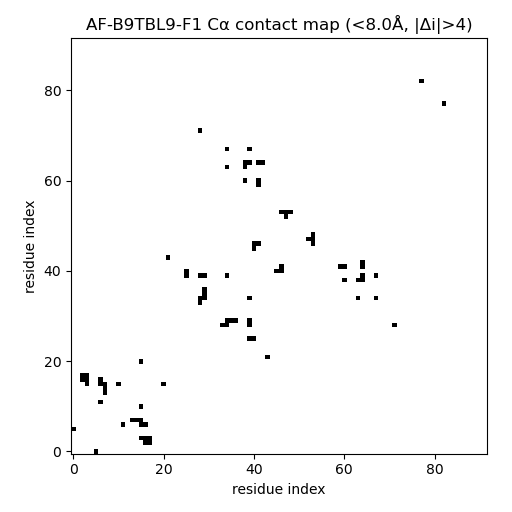PP-

pLDDT: mean 90.53, std 8.18, range [56.81, 98.31]